Protein AF-C7BCB8-F1 (afdb_monomer)

pLDDT: mean 78.68, std 19.51, range [35.38, 96.81]

InterPro domains:
  IPR006462 Protein MS5 [PF04776] (2-73)

Organism: Arabidopsis thaliana (NCBI:txid3702)

Secondary structure (DSSP, 8-state):
--GGG-EEEEEEEEESSTT-SSGGGGGG-SEEEEEEEEE--SB-SSSS-B-TT--EEEEEEEEE-TTT--EEEEEEEE----------------------

Mean predicted aligned error: 11.79 Å

Sequence (100 aa):
SDLSKLQVLKVAIETKEEDVQPPNRRLKSKSLHVYITFKGLAKAPIGDEIGEHVERKAIVRRVIDERSGHLTLLGGFSNAKNDLNQSSDDEQPFGKRRRI

Structure (mmCIF, N/CA/C/O backbone):
data_AF-C7BCB8-F1
#
_entry.id   AF-C7BCB8-F1
#
loop_
_atom_site.group_PDB
_atom_site.id
_atom_site.type_symbol
_atom_site.label_atom_id
_atom_site.label_alt_id
_atom_site.label_comp_id
_atom_site.label_asym_id
_atom_site.label_entity_id
_atom_site.label_seq_id
_atom_site.pdbx_PDB_ins_code
_atom_site.Cartn_x
_atom_site.Cartn_y
_atom_site.Cartn_z
_atom_site.occupancy
_atom_site.B_iso_or_equiv
_atom_site.auth_seq_id
_atom_site.auth_comp_id
_atom_site.auth_asym_id
_atom_site.auth_atom_id
_atom_site.pdbx_PDB_model_num
ATOM 1 N N . SER A 1 1 ? 8.905 -12.519 -7.089 1.00 64.81 1 SER A N 1
ATOM 2 C CA . SER A 1 1 ? 9.205 -11.091 -7.315 1.00 64.81 1 SER A CA 1
ATOM 3 C C . SER A 1 1 ? 10.344 -10.704 -6.396 1.00 64.81 1 SER A C 1
ATOM 5 O O . SER A 1 1 ? 10.318 -11.084 -5.234 1.00 64.81 1 SER A O 1
ATOM 7 N N . ASP A 1 2 ? 11.361 -10.021 -6.915 1.00 80.50 2 ASP A N 1
ATOM 8 C CA . ASP A 1 2 ? 12.482 -9.541 -6.105 1.00 80.50 2 ASP A CA 1
ATOM 9 C C . ASP A 1 2 ? 12.061 -8.266 -5.362 1.00 80.50 2 ASP A C 1
ATOM 11 O O . ASP A 1 2 ? 11.998 -7.184 -5.945 1.00 80.50 2 ASP A O 1
ATOM 15 N N . LEU A 1 3 ? 11.693 -8.414 -4.087 1.00 86.50 3 LEU A N 1
ATOM 16 C CA . LEU A 1 3 ? 11.249 -7.292 -3.259 1.00 86.50 3 LEU A CA 1
ATOM 17 C C . LEU A 1 3 ? 12.399 -6.342 -2.902 1.00 86.50 3 LEU A C 1
ATOM 19 O O . LEU A 1 3 ? 12.121 -5.200 -2.555 1.00 86.50 3 LEU A O 1
ATOM 23 N N . SER A 1 4 ? 13.665 -6.770 -3.017 1.00 90.50 4 SER A N 1
ATOM 24 C CA . SER A 1 4 ? 14.825 -5.919 -2.701 1.00 90.50 4 SER A CA 1
ATOM 25 C C . SER A 1 4 ? 14.949 -4.718 -3.642 1.00 90.50 4 SER A C 1
ATOM 27 O O . SER A 1 4 ? 15.522 -3.693 -3.282 1.00 90.50 4 SER A O 1
ATOM 29 N N . LYS A 1 5 ? 14.350 -4.826 -4.832 1.00 89.19 5 LYS A N 1
ATOM 30 C CA . LYS A 1 5 ? 14.293 -3.761 -5.831 1.00 89.19 5 LYS A CA 1
ATOM 31 C C . LYS A 1 5 ? 13.182 -2.751 -5.574 1.00 89.19 5 LYS A C 1
ATOM 33 O O . LYS A 1 5 ? 13.229 -1.657 -6.132 1.00 89.19 5 LYS A O 1
ATOM 38 N N . LEU A 1 6 ? 12.171 -3.100 -4.771 1.00 93.38 6 LEU A N 1
ATOM 39 C CA . LEU A 1 6 ? 11.064 -2.195 -4.484 1.00 93.38 6 LEU A CA 1
ATOM 40 C C . LEU A 1 6 ? 11.547 -1.018 -3.647 1.00 93.38 6 LEU A C 1
ATOM 42 O O . LEU A 1 6 ? 12.049 -1.183 -2.538 1.00 93.38 6 LEU A O 1
ATOM 46 N N . GLN A 1 7 ? 11.305 0.185 -4.153 1.00 95.62 7 GLN A N 1
ATOM 47 C CA . GLN A 1 7 ? 11.601 1.414 -3.438 1.00 95.62 7 GLN A CA 1
ATOM 48 C C . GLN A 1 7 ? 10.307 2.174 -3.176 1.00 95.62 7 GLN A C 1
ATOM 50 O O . GLN A 1 7 ? 9.658 2.641 -4.112 1.00 95.62 7 GLN A O 1
ATOM 55 N N . VAL A 1 8 ? 9.947 2.318 -1.900 1.00 96.62 8 VAL A N 1
ATOM 56 C CA . VAL A 1 8 ? 8.859 3.205 -1.472 1.00 96.62 8 VAL A CA 1
ATOM 57 C C . VAL A 1 8 ? 9.364 4.643 -1.534 1.00 96.62 8 VAL A C 1
ATOM 59 O O . VAL A 1 8 ? 10.366 4.980 -0.910 1.00 96.62 8 VAL A O 1
ATOM 62 N N . LEU A 1 9 ? 8.677 5.482 -2.305 1.00 96.19 9 LEU A N 1
ATOM 63 C CA . LEU A 1 9 ? 9.049 6.879 -2.537 1.00 96.19 9 LEU A CA 1
ATOM 64 C C . LEU A 1 9 ? 8.247 7.824 -1.645 1.00 96.19 9 LEU A C 1
ATOM 66 O O . LEU A 1 9 ? 8.797 8.753 -1.060 1.00 96.19 9 LEU A O 1
ATOM 70 N N . LYS A 1 10 ? 6.937 7.582 -1.526 1.00 96.81 10 LYS A N 1
ATOM 71 C CA . LYS A 1 10 ? 6.035 8.404 -0.717 1.00 96.81 10 LYS A CA 1
ATOM 72 C C . LYS A 1 10 ? 4.930 7.554 -0.116 1.00 96.81 10 LYS A C 1
ATOM 74 O O . LYS A 1 10 ? 4.389 6.676 -0.784 1.00 96.81 10 LYS A O 1
ATOM 79 N N . VAL A 1 11 ? 4.572 7.868 1.124 1.00 94.69 11 VAL A N 1
ATOM 80 C CA . VAL A 1 11 ? 3.420 7.286 1.812 1.00 94.69 11 VAL A CA 1
ATOM 81 C C . VAL A 1 11 ? 2.560 8.411 2.369 1.00 94.69 11 VAL A C 1
ATOM 83 O O . VAL A 1 11 ? 3.075 9.330 3.003 1.00 94.69 11 VAL A O 1
ATOM 86 N N . ALA A 1 12 ? 1.253 8.328 2.143 1.00 92.81 12 ALA A N 1
ATOM 87 C CA . ALA A 1 12 ? 0.261 9.130 2.846 1.00 92.81 12 ALA A CA 1
ATOM 88 C C . ALA A 1 12 ? -0.738 8.203 3.541 1.00 92.81 12 ALA A C 1
ATOM 90 O O . ALA A 1 12 ? -1.090 7.149 3.009 1.00 92.81 12 ALA A O 1
ATOM 91 N N . ILE A 1 13 ? -1.170 8.590 4.740 1.00 91.81 13 ILE A N 1
ATOM 92 C CA . ILE A 1 13 ? -2.140 7.841 5.538 1.00 91.81 13 ILE A CA 1
ATOM 93 C C . ILE A 1 13 ? -3.307 8.760 5.845 1.00 91.81 13 ILE A C 1
ATOM 95 O O . ILE A 1 13 ? -3.120 9.853 6.382 1.00 91.81 13 ILE A O 1
ATOM 99 N N . GLU A 1 14 ? -4.497 8.276 5.532 1.00 90.44 14 GLU A N 1
ATOM 100 C CA . GLU A 1 14 ? -5.755 8.960 5.771 1.00 90.44 14 GLU A CA 1
ATOM 101 C C . GLU A 1 14 ? -6.610 8.125 6.726 1.00 90.44 14 GLU A C 1
ATOM 103 O O . GLU A 1 14 ? -6.784 6.914 6.554 1.00 90.44 14 GLU A O 1
ATOM 108 N N . THR A 1 15 ? -7.138 8.782 7.750 1.00 89.81 15 THR A N 1
ATOM 109 C CA . THR A 1 15 ? -8.044 8.215 8.750 1.00 89.81 15 THR A CA 1
ATOM 110 C C . THR A 1 15 ? -9.313 9.052 8.785 1.00 89.81 15 THR A C 1
ATOM 112 O O . THR A 1 15 ? -9.261 10.244 8.509 1.00 89.81 15 THR A O 1
ATOM 115 N N . LYS A 1 16 ? -10.450 8.451 9.163 1.00 79.94 16 LYS A N 1
ATOM 116 C CA . LYS A 1 16 ? -11.702 9.210 9.362 1.00 79.94 16 LYS A CA 1
ATOM 117 C C . LYS A 1 16 ? -11.622 10.196 10.528 1.00 79.94 16 LYS A C 1
ATOM 119 O O . LYS A 1 16 ? -12.356 11.171 10.561 1.00 79.94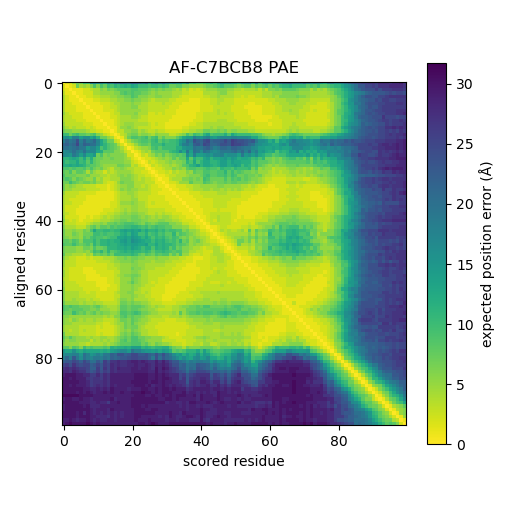 16 LYS A O 1
ATOM 124 N N . GLU A 1 17 ? -10.779 9.892 11.507 1.00 72.50 17 GLU A N 1
ATOM 125 C CA . GLU A 1 17 ? -10.491 10.792 12.615 1.00 72.50 17 GLU A CA 1
ATOM 126 C C . GLU A 1 17 ? -9.531 11.868 12.104 1.00 72.50 17 GLU A C 1
ATOM 128 O O . GLU A 1 17 ? -8.363 11.578 11.810 1.00 72.50 17 GLU A O 1
ATOM 133 N N . GLU A 1 18 ? -10.047 13.086 11.946 1.00 65.56 18 GLU A N 1
ATOM 134 C CA . GLU A 1 18 ? -9.231 14.255 11.641 1.00 65.56 18 GLU A CA 1
ATOM 135 C C . GLU A 1 18 ? -8.333 14.592 12.841 1.00 65.56 18 GLU A C 1
ATOM 137 O O . GLU A 1 18 ? -8.712 14.459 14.003 1.00 65.56 18 GLU A O 1
ATOM 142 N N . ASP A 1 19 ? -7.102 14.994 12.533 1.00 66.06 19 ASP A N 1
ATOM 143 C CA . ASP A 1 19 ? -6.159 15.618 13.463 1.00 66.06 19 ASP A CA 1
ATOM 144 C C . ASP A 1 19 ? -5.743 14.827 14.724 1.00 66.06 19 ASP A C 1
ATOM 146 O O . ASP A 1 19 ? -5.418 15.385 15.773 1.00 66.06 19 ASP A O 1
ATOM 150 N N . VAL A 1 20 ? -5.656 13.493 14.623 1.00 66.94 20 VAL A N 1
ATOM 151 C CA . VAL A 1 20 ? -5.104 12.676 15.718 1.00 66.94 20 VAL A CA 1
ATOM 152 C C . VAL A 1 20 ? -3.617 12.998 15.931 1.00 66.94 20 VAL A C 1
ATOM 154 O O . VAL A 1 20 ? -2.761 12.614 15.125 1.00 66.94 20 VAL A O 1
ATOM 157 N N . GLN A 1 21 ? -3.317 13.670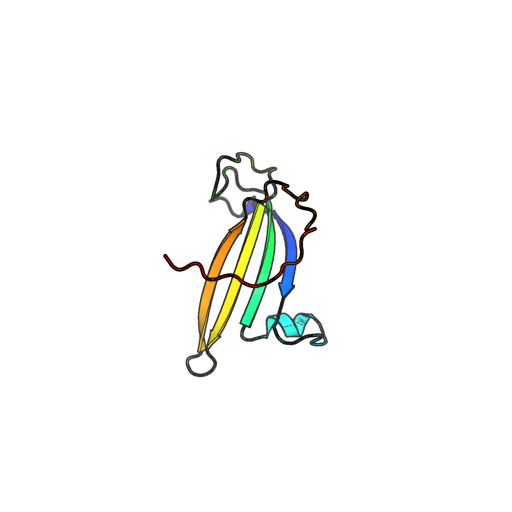 17.046 1.00 72.38 21 GLN A N 1
ATOM 158 C CA . GLN A 1 21 ? -1.966 13.919 17.548 1.00 72.38 21 GLN A CA 1
ATOM 159 C C . GLN A 1 21 ? -1.553 12.873 18.601 1.00 72.38 21 GLN A C 1
ATOM 161 O O . GLN A 1 21 ? -2.351 12.514 19.477 1.00 72.38 21 GLN A O 1
ATOM 166 N N . PRO A 1 22 ? -0.290 12.409 18.596 1.00 76.94 22 PRO A N 1
ATOM 167 C CA . PRO A 1 22 ? 0.715 12.570 17.540 1.00 76.94 22 PRO A CA 1
ATOM 168 C C . PRO A 1 22 ? 0.380 11.773 16.259 1.00 76.94 22 PRO A C 1
ATOM 170 O O . PRO A 1 22 ? -0.344 10.777 16.340 1.00 76.94 22 PRO A O 1
ATOM 173 N N . PRO A 1 23 ? 0.941 12.129 15.083 1.00 75.62 23 PRO A N 1
ATOM 174 C CA . PRO A 1 23 ? 0.587 11.520 13.792 1.00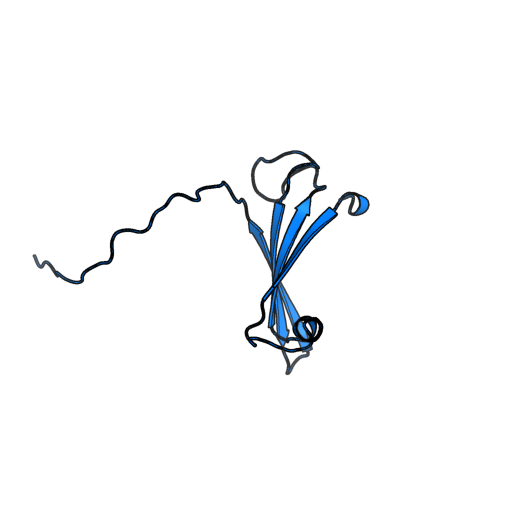 75.62 23 PRO A CA 1
ATOM 175 C C . PRO A 1 23 ? 0.751 9.994 13.736 1.00 75.62 23 PRO A C 1
ATOM 177 O O . PRO A 1 23 ? 0.019 9.310 13.025 1.00 75.62 23 PRO A O 1
ATOM 180 N N . ASN A 1 24 ? 1.673 9.427 14.520 1.00 79.56 24 ASN A N 1
ATOM 181 C CA . ASN A 1 24 ? 1.867 7.978 14.631 1.00 79.56 24 ASN A CA 1
ATOM 182 C C . ASN A 1 24 ? 0.669 7.248 15.271 1.00 79.56 24 ASN A C 1
ATOM 184 O O . ASN A 1 24 ? 0.508 6.046 15.058 1.00 79.56 24 ASN A O 1
ATOM 188 N N . ARG A 1 25 ? -0.211 7.941 16.007 1.00 80.44 25 ARG A N 1
ATOM 189 C CA . ARG A 1 25 ? -1.469 7.360 16.496 1.00 80.44 25 ARG A CA 1
ATOM 190 C C . ARG A 1 25 ? -2.430 7.027 15.358 1.00 80.44 25 ARG A C 1
ATOM 192 O O . ARG A 1 25 ? -3.194 6.080 15.510 1.00 80.44 25 ARG A O 1
ATOM 199 N N . ARG A 1 26 ? -2.328 7.688 14.196 1.00 81.12 26 ARG A N 1
ATOM 200 C CA . ARG A 1 26 ? -3.141 7.367 13.006 1.00 81.12 26 ARG A CA 1
ATOM 201 C C . ARG A 1 26 ? -2.949 5.916 12.549 1.00 81.12 26 ARG A C 1
ATOM 203 O O . ARG A 1 26 ? -3.905 5.275 12.129 1.00 81.12 26 ARG A O 1
ATOM 210 N N . LEU A 1 27 ? -1.752 5.345 12.737 1.00 83.00 27 LEU A N 1
ATOM 211 C CA . LEU A 1 27 ? -1.472 3.928 12.446 1.00 83.00 27 LEU A CA 1
ATOM 212 C C . LEU A 1 27 ? -2.253 2.958 13.348 1.00 83.00 27 LEU A C 1
ATOM 214 O O . LEU A 1 27 ? -2.515 1.815 12.964 1.00 83.00 27 LEU A O 1
ATOM 218 N N . LYS A 1 28 ? -2.638 3.404 14.547 1.00 83.81 28 LYS A N 1
ATOM 219 C CA . LYS A 1 28 ? -3.456 2.624 15.482 1.00 83.81 28 LYS A CA 1
ATOM 220 C C . LYS A 1 28 ? -4.950 2.707 15.164 1.00 83.81 28 LYS A C 1
ATOM 222 O O . LYS A 1 28 ? -5.718 1.972 15.776 1.00 83.81 28 LYS A O 1
ATOM 227 N N . SER A 1 29 ? -5.360 3.554 14.215 1.00 86.56 29 SER A N 1
ATOM 228 C CA . SER A 1 29 ? -6.760 3.638 13.807 1.00 86.56 29 SER A CA 1
ATOM 229 C C . SER A 1 29 ? -7.233 2.316 13.204 1.00 86.56 29 SER A C 1
ATOM 231 O O . SER A 1 29 ? -6.499 1.626 12.487 1.00 86.56 29 SER A O 1
ATOM 233 N N . LYS A 1 30 ? -8.483 1.969 13.510 1.00 88.31 30 LYS A N 1
ATOM 234 C CA . LYS A 1 30 ? -9.123 0.709 13.115 1.00 88.31 30 LYS A CA 1
ATOM 235 C C . LYS A 1 30 ? -9.365 0.644 11.614 1.00 88.31 30 LYS A C 1
ATOM 237 O O . LYS A 1 30 ? -9.244 -0.423 11.023 1.00 88.31 30 LYS A O 1
ATOM 242 N N . SER A 1 31 ? -9.674 1.783 10.997 1.00 90.94 31 SER A N 1
ATOM 243 C CA . SER A 1 31 ? -9.868 1.907 9.556 1.00 90.94 31 SER A CA 1
ATOM 244 C C . SER A 1 31 ? -9.005 3.037 9.022 1.00 90.94 31 SER A C 1
ATOM 246 O O . SER A 1 31 ? -9.130 4.174 9.468 1.00 90.94 31 SER A O 1
ATOM 248 N N . LEU A 1 32 ? -8.178 2.737 8.026 1.00 93.44 32 LEU A N 1
ATOM 249 C CA . LEU A 1 32 ? -7.325 3.732 7.380 1.00 93.44 32 LEU A CA 1
ATOM 250 C C . LEU A 1 32 ? -7.116 3.417 5.898 1.00 93.44 32 LEU A C 1
ATOM 252 O O . LEU A 1 32 ? -7.222 2.259 5.482 1.00 93.44 32 LEU A O 1
ATOM 256 N N . HIS A 1 33 ? -6.806 4.450 5.121 1.00 94.25 33 HIS A N 1
ATOM 257 C CA . HIS A 1 33 ? -6.308 4.336 3.755 1.00 94.25 33 HIS A CA 1
ATOM 258 C C . HIS A 1 33 ? -4.818 4.659 3.734 1.00 94.25 33 HIS A C 1
ATOM 260 O O . HIS A 1 33 ? -4.364 5.606 4.375 1.00 94.25 33 HIS A O 1
ATOM 266 N N . VAL A 1 34 ? -4.061 3.860 2.993 1.00 94.75 34 VAL A N 1
ATOM 267 C CA . VAL A 1 34 ? -2.641 4.067 2.730 1.00 94.75 34 VAL A CA 1
ATOM 268 C C . VAL A 1 34 ? -2.475 4.292 1.239 1.00 94.75 34 VAL A C 1
ATOM 270 O O . VAL A 1 34 ? -2.838 3.435 0.436 1.00 94.75 34 VAL A O 1
ATOM 273 N N . TYR A 1 35 ? -1.896 5.427 0.880 1.00 95.38 35 TYR A N 1
ATOM 274 C CA . TYR A 1 35 ? -1.508 5.762 -0.482 1.00 95.38 35 TYR A CA 1
A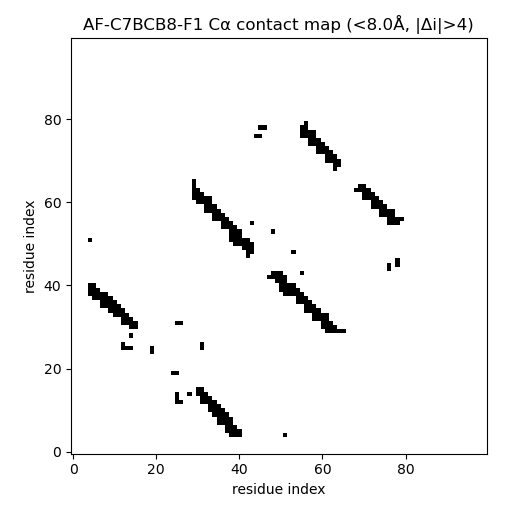TOM 275 C C . TYR A 1 35 ? 0.003 5.613 -0.584 1.00 95.38 35 TYR A C 1
ATOM 277 O O . TYR A 1 35 ? 0.737 6.226 0.191 1.00 95.38 35 TYR A O 1
ATOM 285 N N . ILE A 1 36 ? 0.468 4.788 -1.514 1.00 95.81 36 ILE A N 1
ATOM 286 C CA . ILE A 1 36 ? 1.876 4.418 -1.652 1.00 95.81 36 ILE A CA 1
ATOM 287 C C . ILE A 1 36 ? 2.316 4.744 -3.071 1.00 95.81 36 ILE A C 1
ATOM 289 O O . ILE A 1 36 ? 1.777 4.181 -4.021 1.00 95.81 36 ILE A O 1
ATOM 293 N N . THR A 1 37 ? 3.324 5.598 -3.214 1.00 95.88 37 THR A N 1
ATOM 294 C CA . THR A 1 37 ? 4.084 5.736 -4.460 1.00 95.88 37 THR A CA 1
ATOM 295 C C . THR A 1 37 ? 5.362 4.919 -4.336 1.00 95.88 37 THR A C 1
ATOM 297 O O . THR A 1 37 ? 6.091 5.060 -3.351 1.00 95.88 37 THR A O 1
ATOM 300 N N . PHE A 1 38 ? 5.650 4.071 -5.318 1.00 93.88 38 PHE A N 1
ATOM 301 C CA . PHE A 1 38 ? 6.814 3.190 -5.310 1.00 93.88 38 PHE A CA 1
ATOM 302 C C . PHE A 1 38 ? 7.350 2.943 -6.724 1.00 93.88 38 PHE A C 1
ATOM 304 O O . PHE A 1 38 ? 6.649 3.155 -7.706 1.00 93.88 38 PHE A O 1
ATOM 311 N N . LYS A 1 39 ? 8.583 2.452 -6.834 1.00 93.69 39 LYS A N 1
ATOM 312 C CA . LYS A 1 39 ? 9.174 1.952 -8.087 1.00 93.69 39 LYS A CA 1
ATOM 313 C C . LYS A 1 39 ? 9.901 0.627 -7.845 1.00 93.69 39 LYS A C 1
ATOM 315 O O . LYS A 1 39 ? 9.830 0.085 -6.742 1.00 93.69 39 LYS A O 1
ATOM 320 N N . GLY A 1 40 ? 10.572 0.092 -8.862 1.00 92.31 40 GLY A N 1
ATOM 321 C CA . GLY A 1 40 ? 11.373 -1.133 -8.756 1.00 92.31 40 GLY A CA 1
ATOM 322 C C . GLY A 1 40 ? 10.719 -2.393 -9.319 1.00 92.31 40 GLY A C 1
ATOM 323 O O . GLY A 1 40 ? 11.329 -3.458 -9.316 1.00 92.31 40 GLY A O 1
ATOM 324 N N . LEU A 1 41 ? 9.488 -2.296 -9.831 1.00 90.06 41 LEU A N 1
ATOM 325 C CA . LEU A 1 41 ? 8.861 -3.401 -10.554 1.00 90.06 41 LEU A CA 1
ATOM 326 C C . LEU A 1 41 ? 9.271 -3.381 -12.024 1.00 90.06 41 LEU A C 1
ATOM 328 O O . LEU A 1 41 ? 9.019 -2.407 -12.727 1.00 90.06 41 LEU A O 1
ATOM 332 N N . ALA A 1 42 ? 9.833 -4.491 -12.504 1.00 87.50 42 ALA A N 1
ATOM 333 C CA . ALA A 1 42 ? 10.201 -4.643 -13.911 1.00 87.50 42 ALA A CA 1
ATOM 334 C C . ALA A 1 42 ? 8.989 -4.559 -14.856 1.00 87.50 42 ALA A C 1
ATOM 336 O O . ALA A 1 42 ? 9.118 -4.079 -15.979 1.00 87.50 42 ALA A O 1
ATOM 337 N N . LYS A 1 43 ? 7.808 -4.996 -14.404 1.00 87.00 43 LYS A N 1
ATOM 338 C CA . LYS A 1 43 ? 6.539 -4.913 -15.138 1.00 87.00 43 LYS A CA 1
ATOM 339 C C . LYS A 1 43 ? 5.445 -4.399 -14.212 1.00 87.00 43 LYS A C 1
ATOM 341 O O . LYS A 1 43 ? 5.422 -4.772 -13.037 1.00 87.00 43 LYS A O 1
ATOM 346 N N . ALA A 1 44 ? 4.558 -3.553 -14.729 1.00 80.62 44 ALA A N 1
ATOM 347 C CA . ALA A 1 44 ? 3.419 -3.083 -13.960 1.00 80.62 44 ALA A CA 1
ATOM 348 C C . ALA A 1 44 ? 2.453 -4.241 -13.632 1.00 80.62 44 ALA A C 1
ATOM 350 O O . ALA A 1 44 ? 2.259 -5.129 -14.461 1.00 80.62 44 ALA A O 1
ATOM 351 N N . PRO A 1 45 ? 1.829 -4.244 -12.440 1.00 79.06 45 PRO A N 1
ATOM 352 C CA . PRO A 1 45 ? 0.748 -5.178 -12.124 1.00 79.06 45 PRO A CA 1
ATOM 353 C C . PRO A 1 45 ? -0.522 -4.941 -12.955 1.00 79.06 45 PRO A C 1
ATOM 355 O O . PRO A 1 45 ? -1.319 -5.859 -13.120 1.00 79.06 45 PRO A O 1
ATOM 358 N N . ILE A 1 46 ? -0.723 -3.712 -13.444 1.00 78.31 46 ILE A N 1
ATOM 359 C CA . ILE A 1 46 ? -1.847 -3.304 -14.292 1.00 78.31 46 ILE A CA 1
ATOM 360 C C . ILE A 1 46 ? -1.304 -2.376 -15.389 1.00 78.31 46 ILE A C 1
ATOM 362 O O . ILE A 1 46 ? -0.508 -1.486 -15.096 1.00 78.31 46 ILE A O 1
ATOM 366 N N . GLY A 1 47 ? -1.761 -2.562 -16.631 1.00 78.69 47 GLY A N 1
ATOM 367 C CA . GLY A 1 47 ? -1.344 -1.771 -17.795 1.00 78.69 47 GLY A CA 1
ATOM 368 C C . GLY A 1 47 ? -0.056 -2.271 -18.458 1.00 78.69 47 GLY A C 1
ATOM 369 O O . GLY A 1 47 ? 0.520 -3.276 -18.047 1.00 78.69 47 GLY A O 1
ATOM 370 N N . ASP A 1 48 ? 0.392 -1.541 -19.480 1.00 83.50 48 ASP A N 1
ATOM 371 C CA . ASP A 1 48 ? 1.501 -1.951 -20.358 1.00 83.50 48 ASP A CA 1
ATOM 372 C C . ASP A 1 48 ? 2.846 -1.290 -19.995 1.00 83.50 48 ASP A C 1
ATOM 374 O O . ASP A 1 48 ? 3.820 -1.372 -20.741 1.00 83.50 48 ASP A O 1
ATOM 378 N N . GLU A 1 49 ? 2.924 -0.615 -18.843 1.00 82.00 49 GLU A N 1
ATOM 379 C CA . GLU A 1 49 ? 4.137 0.075 -18.393 1.00 82.00 49 GLU A CA 1
ATOM 380 C C . GLU A 1 49 ? 5.234 -0.911 -17.953 1.00 82.00 49 GLU A C 1
ATOM 382 O O . GLU A 1 49 ? 5.075 -1.703 -17.011 1.00 82.00 49 GLU A O 1
ATOM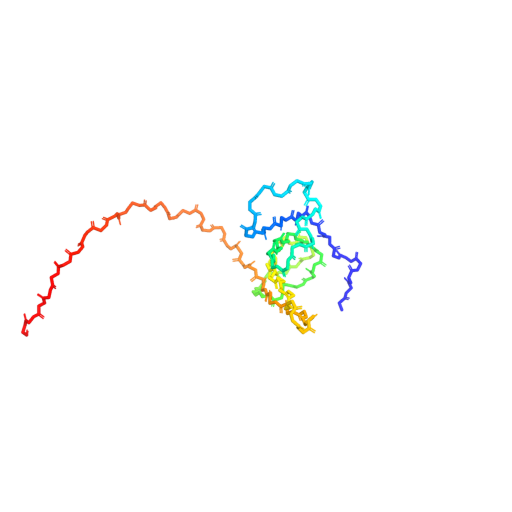 387 N N . ILE A 1 50 ? 6.405 -0.808 -18.583 1.00 85.06 50 ILE A N 1
ATOM 388 C CA . ILE A 1 50 ? 7.569 -1.666 -18.33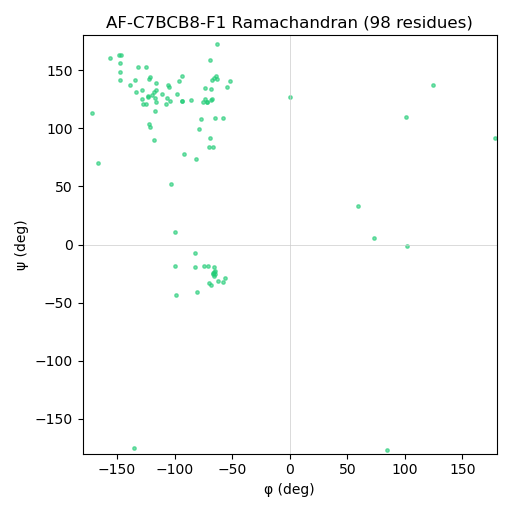7 1.00 85.06 50 ILE A CA 1
ATOM 389 C C . ILE A 1 50 ? 8.720 -0.819 -17.795 1.00 85.06 50 ILE A C 1
ATOM 391 O O . ILE A 1 50 ? 8.986 0.277 -18.278 1.00 85.06 50 ILE A O 1
ATOM 395 N N . GLY A 1 51 ? 9.434 -1.358 -16.810 1.00 87.62 51 GLY A N 1
ATOM 396 C CA . GLY A 1 51 ? 10.659 -0.766 -16.288 1.00 87.62 51 GLY A CA 1
ATOM 397 C C . GLY A 1 51 ? 10.619 -0.525 -14.785 1.00 87.62 51 GLY A C 1
ATOM 398 O O . GLY A 1 51 ? 9.643 -0.016 -14.228 1.00 87.62 51 GLY A O 1
ATOM 399 N N . GLU A 1 52 ? 11.737 -0.858 -14.139 1.00 90.62 52 GLU A N 1
ATOM 400 C CA . GLU A 1 52 ? 11.955 -0.666 -12.701 1.00 90.62 52 GLU A CA 1
ATOM 401 C C . GLU A 1 52 ? 11.997 0.820 -12.313 1.00 90.62 52 GLU A C 1
ATOM 403 O O . GLU A 1 52 ? 11.697 1.170 -11.175 1.00 90.62 52 GLU A O 1
ATOM 408 N N . HIS A 1 53 ? 12.315 1.707 -13.257 1.00 89.75 53 HIS A N 1
ATOM 409 C CA . HIS A 1 53 ? 12.348 3.153 -13.041 1.00 89.75 53 HIS A CA 1
ATOM 410 C C . HIS A 1 53 ? 10.952 3.788 -12.952 1.00 89.75 53 HIS A C 1
ATOM 412 O O . HIS A 1 53 ? 10.836 4.896 -12.436 1.00 89.75 53 HIS A O 1
ATOM 418 N N . VAL A 1 54 ? 9.909 3.107 -13.441 1.00 90.25 54 VAL A N 1
ATOM 419 C CA . VAL A 1 54 ? 8.549 3.651 -13.498 1.00 90.25 54 VAL A CA 1
ATOM 420 C C . VAL A 1 54 ? 7.948 3.729 -12.096 1.00 90.25 54 VAL A C 1
ATOM 422 O O . VAL A 1 54 ? 7.834 2.715 -11.393 1.00 90.25 54 VAL A O 1
ATOM 425 N N . GLU A 1 55 ? 7.543 4.937 -11.712 1.00 92.56 55 GLU A N 1
ATOM 426 C CA . GLU A 1 55 ? 6.791 5.183 -10.487 1.00 92.56 55 GLU A CA 1
ATOM 427 C C . GLU A 1 55 ? 5.349 4.712 -10.634 1.00 92.56 55 GLU A C 1
ATOM 429 O O . GLU A 1 55 ? 4.676 4.977 -11.624 1.00 92.56 55 GLU A O 1
ATOM 434 N N . ARG A 1 56 ? 4.862 4.019 -9.613 1.00 90.94 56 ARG A N 1
ATOM 435 C CA . ARG A 1 56 ? 3.537 3.412 -9.567 1.00 90.94 56 ARG A CA 1
ATOM 436 C C . ARG A 1 56 ? 2.864 3.769 -8.260 1.00 90.94 56 ARG A C 1
ATOM 438 O O . ARG A 1 56 ? 3.525 4.002 -7.246 1.00 90.94 56 ARG A O 1
ATOM 445 N N . LYS A 1 57 ? 1.534 3.800 -8.285 1.00 92.75 57 LYS A N 1
ATOM 446 C CA . LYS A 1 57 ? 0.710 4.141 -7.126 1.00 92.75 57 LYS A CA 1
ATOM 447 C C . LYS A 1 57 ? -0.142 2.948 -6.718 1.00 92.75 57 LYS A C 1
ATOM 449 O O . LYS A 1 57 ? -0.791 2.327 -7.558 1.00 92.75 57 LYS A O 1
ATOM 454 N N . ALA A 1 58 ? -0.155 2.651 -5.427 1.00 93.94 58 ALA A N 1
ATOM 455 C CA . ALA A 1 58 ? -1.056 1.688 -4.812 1.00 93.94 58 ALA A CA 1
ATOM 456 C C . ALA A 1 58 ? -1.881 2.373 -3.725 1.00 93.94 58 ALA A C 1
ATOM 458 O O . ALA A 1 58 ? -1.386 3.242 -3.006 1.00 93.94 58 ALA A O 1
ATOM 459 N N . ILE A 1 59 ? -3.136 1.956 -3.605 1.00 94.69 59 ILE A N 1
ATOM 460 C CA . ILE A 1 59 ? -4.034 2.378 -2.535 1.00 94.69 59 ILE A CA 1
ATOM 461 C C . ILE A 1 59 ? -4.444 1.126 -1.779 1.00 94.69 59 ILE A C 1
ATOM 463 O O . ILE A 1 59 ? -4.876 0.148 -2.388 1.00 94.69 59 ILE A O 1
ATOM 467 N N . VAL A 1 60 ? -4.295 1.151 -0.458 1.00 95.62 60 VAL A N 1
ATOM 468 C CA . VAL A 1 60 ? -4.657 0.043 0.426 1.00 95.62 60 VAL A CA 1
ATOM 469 C C . VAL A 1 60 ? -5.574 0.560 1.521 1.00 95.62 60 VAL A C 1
ATOM 471 O O . VAL A 1 60 ? -5.199 1.425 2.307 1.00 95.62 60 VAL A O 1
ATOM 474 N N . ARG A 1 61 ? -6.773 -0.005 1.608 1.00 95.38 61 ARG A N 1
ATOM 475 C CA . ARG A 1 61 ? -7.689 0.165 2.727 1.00 95.38 61 ARG A CA 1
ATOM 476 C C . ARG A 1 61 ? -7.479 -0.961 3.729 1.00 95.38 61 ARG A C 1
ATOM 478 O O . ARG A 1 61 ? -7.627 -2.137 3.396 1.00 95.38 61 ARG A O 1
ATOM 485 N N . ARG A 1 62 ? -7.189 -0.585 4.969 1.00 94.81 62 ARG A N 1
ATOM 486 C CA . ARG A 1 62 ? -7.127 -1.482 6.124 1.00 94.81 62 ARG A CA 1
ATOM 487 C C . ARG A 1 62 ? -8.365 -1.289 6.981 1.00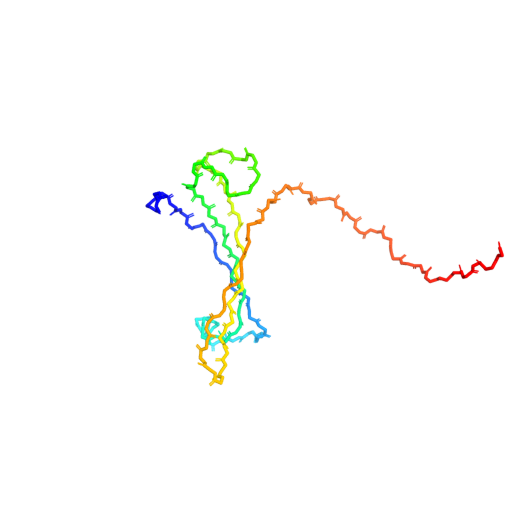 94.81 62 ARG A C 1
ATOM 489 O O . ARG A 1 62 ? -8.705 -0.150 7.292 1.00 94.81 62 ARG A O 1
ATOM 496 N N . VAL A 1 63 ? -8.967 -2.390 7.423 1.00 93.69 63 VAL A N 1
ATOM 497 C CA . VAL A 1 63 ? -9.997 -2.406 8.469 1.00 93.69 63 VAL A CA 1
ATOM 498 C C . VAL A 1 63 ? -9.696 -3.504 9.476 1.00 93.69 63 VAL A C 1
ATOM 500 O O . VAL A 1 63 ? -9.451 -4.640 9.081 1.00 93.69 63 VAL A O 1
ATOM 503 N N . ILE A 1 64 ? -9.742 -3.172 10.761 1.00 94.31 64 ILE A N 1
ATOM 504 C CA . ILE A 1 64 ? -9.788 -4.132 11.862 1.00 94.31 64 ILE A CA 1
ATOM 505 C C . ILE A 1 64 ? -11.189 -4.099 12.455 1.00 94.31 64 ILE A C 1
ATOM 507 O O . ILE A 1 64 ? -11.639 -3.050 12.918 1.00 94.31 64 ILE A O 1
ATOM 511 N N . ASP A 1 65 ? -11.863 -5.244 12.439 1.00 92.56 65 ASP A N 1
ATOM 512 C CA . ASP A 1 65 ? -13.129 -5.428 13.139 1.00 92.56 65 ASP A CA 1
ATOM 513 C C . ASP A 1 65 ? -12.879 -5.530 14.650 1.00 92.56 65 ASP A C 1
ATOM 515 O O . ASP A 1 65 ? -12.085 -6.348 15.106 1.00 92.56 65 ASP A O 1
ATOM 519 N N . GLU A 1 66 ? -13.542 -4.690 15.440 1.00 88.44 66 GLU A N 1
ATOM 520 C CA . GLU A 1 66 ? -13.285 -4.598 16.885 1.00 88.44 66 GLU A CA 1
ATOM 521 C C . GLU A 1 66 ? -13.752 -5.8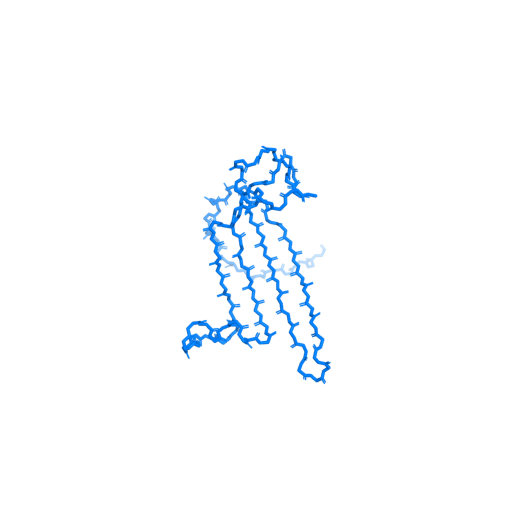19 17.663 1.00 88.44 66 GLU A C 1
ATOM 523 O O . GLU A 1 66 ? -13.164 -6.168 18.684 1.00 88.44 66 GLU A O 1
ATOM 528 N N . ARG A 1 67 ? -14.838 -6.443 17.205 1.00 93.56 67 ARG A N 1
ATOM 529 C CA . ARG A 1 67 ? -15.498 -7.517 17.940 1.00 93.56 67 ARG A CA 1
ATOM 530 C C . ARG A 1 67 ? -14.780 -8.844 17.740 1.00 93.56 67 ARG A C 1
ATOM 532 O O . ARG A 1 67 ? -14.655 -9.623 18.677 1.00 93.56 67 ARG A O 1
ATOM 539 N N . SER A 1 68 ? -14.349 -9.102 16.514 1.00 95.12 68 SER A N 1
ATOM 540 C CA . SER A 1 68 ? -13.695 -10.344 16.103 1.00 95.12 68 SER A CA 1
ATOM 541 C C . SER A 1 68 ? -12.171 -10.232 16.029 1.00 95.12 68 SER A C 1
ATOM 543 O O . SER A 1 68 ? -11.486 -11.250 16.020 1.00 95.12 68 SER A O 1
ATOM 545 N N . GLY A 1 69 ? -11.625 -9.014 15.955 1.00 93.06 69 GLY A N 1
ATOM 546 C CA . GLY A 1 69 ? -10.201 -8.773 15.719 1.00 93.06 69 GLY A CA 1
ATOM 547 C C . GLY A 1 69 ? -9.753 -9.049 14.279 1.00 93.06 69 GLY A C 1
ATOM 548 O O . GLY A 1 69 ? -8.556 -8.982 13.993 1.00 93.06 69 GLY A O 1
ATOM 549 N N . HIS A 1 70 ? -10.672 -9.366 13.359 1.00 95.75 70 HIS A N 1
ATOM 550 C CA . HIS A 1 70 ? -10.317 -9.708 11.984 1.00 95.75 70 HIS A CA 1
ATOM 551 C C . HIS A 1 70 ? -9.768 -8.508 11.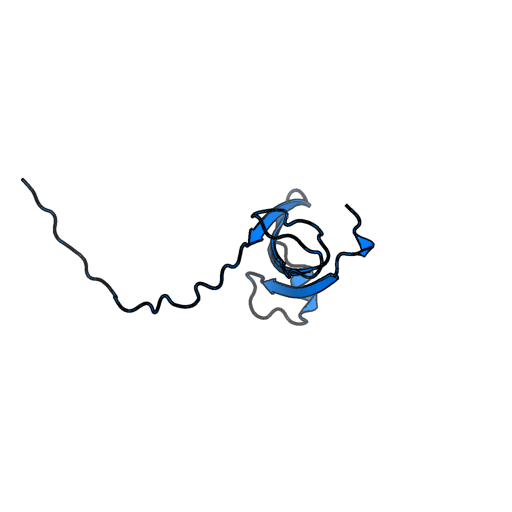208 1.00 95.75 70 HIS A C 1
ATOM 553 O O . HIS A 1 70 ? -10.350 -7.422 11.194 1.00 95.75 70 HIS A O 1
ATOM 559 N N . LEU A 1 71 ? -8.657 -8.739 10.506 1.00 94.81 71 LEU A N 1
ATOM 560 C CA . LEU A 1 71 ? -8.030 -7.783 9.601 1.00 94.81 71 LEU A CA 1
ATOM 561 C C . LEU A 1 71 ? -8.525 -8.012 8.169 1.00 94.81 71 LEU A C 1
ATOM 563 O O . LEU A 1 71 ? -8.331 -9.084 7.605 1.00 94.81 71 LEU A O 1
ATOM 567 N N . THR A 1 72 ? -9.089 -6.973 7.559 1.00 96.06 72 THR A N 1
ATOM 568 C CA . THR A 1 72 ? -9.419 -6.931 6.131 1.00 96.06 72 THR A CA 1
ATOM 569 C C . THR A 1 72 ? -8.512 -5.934 5.420 1.00 96.06 72 THR A C 1
ATOM 571 O O . THR A 1 72 ? -8.387 -4.780 5.844 1.00 96.06 72 THR A O 1
ATOM 574 N N . LEU A 1 73 ? -7.901 -6.376 4.319 1.00 96.56 73 LEU A N 1
ATOM 575 C CA . LEU A 1 73 ? -7.133 -5.538 3.404 1.00 96.56 73 LEU A CA 1
ATOM 576 C C . LEU A 1 73 ? -7.811 -5.549 2.035 1.00 96.56 73 LEU A C 1
ATOM 578 O O . LEU A 1 73 ? -8.034 -6.612 1.462 1.00 96.56 73 LEU A O 1
ATOM 582 N N . LEU A 1 74 ? -8.115 -4.367 1.510 1.00 95.88 74 LEU A N 1
ATOM 583 C CA . LEU A 1 74 ? -8.578 -4.180 0.138 1.00 95.88 74 LEU A CA 1
ATOM 584 C C . LEU A 1 74 ? -7.626 -3.208 -0.541 1.00 95.88 74 LEU A C 1
ATOM 586 O O . LEU A 1 74 ? -7.392 -2.125 -0.013 1.00 95.88 74 LEU A O 1
ATOM 590 N N . GLY A 1 75 ? -7.073 -3.569 -1.692 1.00 94.00 75 GLY A N 1
ATOM 591 C CA . GLY A 1 75 ? -6.132 -2.700 -2.383 1.00 94.00 75 GLY A CA 1
ATOM 592 C C . GLY A 1 75 ? -6.216 -2.804 -3.893 1.00 94.00 75 GLY A C 1
ATOM 593 O O . GLY A 1 75 ? -6.766 -3.759 -4.435 1.00 94.00 75 GLY A O 1
ATOM 594 N N . GLY A 1 76 ? -5.654 -1.799 -4.555 1.00 91.69 76 GLY A N 1
ATOM 595 C CA . GLY A 1 76 ? -5.564 -1.723 -6.005 1.00 91.69 76 GLY A CA 1
ATOM 596 C C . GLY A 1 76 ? -4.416 -0.823 -6.446 1.00 91.69 76 GLY A C 1
ATOM 597 O O . GLY A 1 76 ? -3.923 0.008 -5.677 1.00 91.69 76 GLY A O 1
ATOM 598 N N . PHE A 1 77 ? -3.990 -1.001 -7.694 1.00 89.69 77 PHE A N 1
ATOM 599 C CA . PHE A 1 77 ? -3.033 -0.112 -8.345 1.00 89.69 77 PHE A CA 1
ATOM 600 C C . PHE A 1 77 ? -3.782 0.959 -9.134 1.00 89.69 77 PHE A C 1
ATOM 602 O O . PHE A 1 77 ? -4.852 0.700 -9.684 1.00 89.69 77 PHE A O 1
ATOM 609 N N . SER A 1 78 ? -3.223 2.165 -9.176 1.00 80.12 78 SER A N 1
ATOM 610 C CA . SER A 1 78 ? -3.744 3.260 -9.988 1.00 80.12 78 SER A CA 1
ATOM 611 C C . SER A 1 78 ? -2.832 3.481 -11.187 1.00 80.12 78 SER A C 1
ATOM 613 O O . SER A 1 78 ? -1.630 3.700 -11.025 1.00 80.12 78 SER A O 1
ATOM 615 N N . ASN A 1 79 ? -3.427 3.467 -12.377 1.00 66.56 79 ASN A N 1
ATOM 616 C CA . ASN A 1 79 ? -2.765 3.823 -13.625 1.00 66.56 79 ASN A CA 1
ATOM 617 C C . ASN A 1 79 ? -3.005 5.315 -13.847 1.00 66.56 79 ASN A C 1
ATOM 619 O O . ASN A 1 79 ? -3.919 5.698 -14.578 1.00 66.56 79 ASN A O 1
ATOM 623 N N . ALA A 1 80 ? -2.268 6.167 -13.140 1.00 56.53 80 ALA A N 1
ATOM 624 C CA . ALA A 1 80 ? -2.389 7.606 -13.329 1.00 56.53 80 ALA A CA 1
ATOM 625 C C . ALA A 1 80 ? -1.798 7.992 -14.696 1.00 56.53 80 ALA A C 1
ATOM 627 O O . ALA A 1 80 ? -0.645 8.401 -14.784 1.00 56.53 80 ALA A O 1
ATOM 628 N N . LYS A 1 81 ? -2.594 7.877 -15.765 1.00 57.31 81 LYS A N 1
ATOM 629 C CA . LYS A 1 81 ? -2.403 8.719 -16.947 1.00 57.31 81 LYS A CA 1
ATOM 630 C C . LYS A 1 81 ? -2.751 10.137 -16.498 1.00 57.31 81 LYS A C 1
ATOM 632 O O . LYS A 1 81 ? -3.796 10.342 -15.885 1.00 57.31 81 LYS A O 1
ATOM 637 N N . ASN A 1 82 ? -1.841 11.085 -16.686 1.00 50.78 82 ASN A N 1
ATOM 638 C CA . ASN A 1 82 ? -2.064 12.478 -16.312 1.00 50.78 82 ASN A CA 1
ATOM 639 C C . ASN A 1 82 ? -3.169 13.093 -17.189 1.00 50.78 82 ASN A C 1
ATOM 641 O O . ASN A 1 82 ? -2.856 13.793 -18.141 1.00 50.78 82 ASN A O 1
ATOM 645 N N . ASP A 1 83 ? -4.435 12.890 -16.832 1.00 45.03 83 ASP A N 1
ATOM 646 C CA . ASP A 1 83 ? -5.564 13.667 -17.356 1.00 45.03 83 ASP A CA 1
ATOM 647 C C . ASP A 1 83 ? -6.008 14.688 -16.295 1.00 45.03 83 ASP A C 1
ATOM 649 O O . ASP A 1 83 ? -7.170 14.780 -15.907 1.00 45.03 83 ASP A O 1
ATOM 653 N N . LEU A 1 84 ? -5.055 15.474 -15.783 1.00 46.16 84 LEU A N 1
ATOM 654 C CA . LEU A 1 84 ? -5.366 16.720 -15.081 1.00 46.16 84 LEU A CA 1
ATOM 655 C C . LEU A 1 84 ? -5.593 17.806 -16.134 1.00 46.16 84 LEU A C 1
ATOM 657 O O . LEU A 1 84 ? -4.715 18.624 -16.371 1.00 46.16 84 LEU A O 1
ATOM 661 N N . ASN A 1 85 ? -6.743 17.731 -16.805 1.00 41.88 85 ASN A N 1
ATOM 662 C CA . ASN A 1 85 ? -7.438 18.838 -17.467 1.00 41.88 85 ASN A CA 1
ATOM 663 C C . ASN A 1 85 ? -8.864 18.377 -17.816 1.00 41.88 85 ASN A C 1
ATOM 665 O O . ASN A 1 85 ? -9.222 18.185 -18.974 1.00 41.88 85 ASN A O 1
ATOM 669 N N . GLN A 1 86 ? -9.696 18.197 -16.794 1.00 41.53 86 GLN A N 1
ATOM 670 C CA . GLN A 1 86 ? -11.115 18.513 -16.926 1.00 41.53 86 GLN A CA 1
ATOM 671 C C . GLN A 1 86 ? -11.394 19.614 -15.913 1.00 41.53 86 GLN A C 1
ATOM 673 O O . GLN A 1 86 ? -11.655 19.357 -14.741 1.00 41.53 86 GLN A O 1
ATOM 678 N N . SER A 1 87 ? -11.226 20.857 -16.368 1.00 39.22 87 SER A N 1
ATOM 679 C CA . SER A 1 87 ? -11.845 22.012 -15.735 1.00 39.22 87 SER A CA 1
ATOM 680 C C . SER A 1 87 ? -13.349 21.769 -15.740 1.00 39.22 87 SER A C 1
ATOM 682 O O . SER A 1 87 ? -13.991 21.735 -16.788 1.00 39.22 87 SER A O 1
ATOM 684 N N . SER A 1 88 ? -13.864 21.509 -14.551 1.00 43.22 88 SER A N 1
ATOM 685 C CA . SER A 1 88 ? -15.271 21.477 -14.215 1.00 43.22 88 SER A CA 1
ATOM 686 C C . SER A 1 88 ? -15.830 22.895 -14.274 1.00 43.22 88 SER A C 1
ATOM 688 O O . SER A 1 88 ? -15.790 23.594 -13.268 1.00 43.22 88 SER A O 1
ATOM 690 N N . ASP A 1 89 ? -16.350 23.286 -15.430 1.00 45.47 89 ASP A N 1
ATOM 691 C CA . ASP A 1 89 ? -17.400 24.295 -15.520 1.00 45.47 89 ASP A CA 1
ATOM 692 C C . ASP A 1 89 ? -18.575 23.625 -16.229 1.00 45.47 89 ASP A C 1
ATOM 694 O O . ASP A 1 89 ? -18.507 23.350 -17.422 1.00 45.47 89 ASP A O 1
ATOM 698 N N . ASP A 1 90 ? -19.565 23.215 -15.436 1.00 35.38 90 ASP A N 1
ATOM 699 C CA . ASP A 1 90 ? -20.993 23.384 -15.728 1.00 35.38 90 ASP A CA 1
ATOM 700 C C . ASP A 1 90 ? -21.805 22.744 -14.587 1.00 35.38 90 ASP A C 1
ATOM 702 O O . ASP A 1 90 ? -22.114 21.548 -14.562 1.00 35.38 90 ASP A O 1
ATOM 706 N N . GLU A 1 91 ? -22.130 23.578 -13.594 1.00 35.56 91 GLU A N 1
ATOM 707 C CA . GLU A 1 91 ? -23.221 23.332 -12.652 1.00 35.56 91 GLU A CA 1
ATOM 708 C C . GLU A 1 91 ? -24.581 23.313 -13.382 1.00 35.56 91 GLU A C 1
ATOM 710 O O . GLU A 1 91 ? -24.822 24.026 -14.354 1.00 35.56 91 GLU A O 1
ATOM 715 N N . GLN A 1 92 ? -25.469 22.453 -12.879 1.00 41.56 92 GLN A N 1
ATOM 716 C CA . GLN A 1 92 ? -26.754 22.016 -13.446 1.00 41.56 92 GLN A CA 1
ATOM 717 C C . GLN A 1 92 ? -27.813 23.138 -13.605 1.00 41.56 92 GLN A C 1
ATOM 719 O O . GLN A 1 92 ? -27.685 24.203 -13.004 1.00 41.56 92 GLN A O 1
ATOM 724 N N . PRO A 1 93 ? -28.973 22.871 -14.255 1.00 40.00 93 PRO A N 1
ATOM 725 C CA . PRO A 1 93 ? -30.103 22.486 -13.397 1.00 40.00 93 PRO A CA 1
ATOM 726 C C . PRO A 1 93 ? -31.127 21.487 -13.977 1.00 40.00 93 PRO A C 1
ATOM 728 O O . PRO A 1 93 ? -31.466 21.447 -15.157 1.00 40.00 93 PRO A O 1
ATOM 731 N N . PHE A 1 94 ? -31.667 20.716 -13.033 1.00 39.28 94 PHE A N 1
ATOM 732 C CA . PHE A 1 94 ? -33.013 20.153 -12.922 1.00 39.28 94 PHE A CA 1
ATOM 733 C C . PHE A 1 94 ? -34.046 20.433 -14.036 1.00 39.28 94 PHE A C 1
ATOM 735 O O . PHE A 1 94 ? -34.503 21.553 -14.241 1.00 39.28 94 PHE A O 1
ATOM 742 N N . GLY A 1 95 ? -34.615 19.332 -14.543 1.00 45.00 95 GLY A N 1
ATOM 743 C CA . GLY A 1 95 ? -36.045 19.241 -14.841 1.00 45.00 95 GLY A CA 1
ATOM 744 C C . GLY A 1 95 ? -36.458 19.410 -16.303 1.00 45.00 95 GLY A C 1
ATOM 745 O O . GLY A 1 95 ? -36.537 20.517 -16.821 1.00 45.00 95 GLY A O 1
ATOM 746 N N . LYS A 1 96 ? -36.906 18.304 -16.914 1.00 39.59 96 LYS A N 1
ATOM 747 C CA . LYS A 1 96 ? -38.208 18.218 -17.607 1.00 39.59 96 LYS A CA 1
ATOM 748 C C . LYS A 1 96 ? -38.503 16.772 -18.005 1.00 39.59 96 LYS A C 1
ATOM 750 O O . LYS A 1 96 ? -37.869 16.203 -18.886 1.00 39.59 96 LYS A O 1
ATOM 755 N N . ARG A 1 97 ? -39.533 16.203 -17.370 1.00 48.06 97 ARG A N 1
ATOM 756 C CA . ARG A 1 97 ? -40.288 15.064 -17.904 1.00 48.06 97 ARG A CA 1
ATOM 757 C C . ARG A 1 97 ? -40.793 15.428 -19.301 1.00 48.06 97 ARG A C 1
ATOM 759 O O . ARG A 1 97 ? -41.390 16.492 -19.464 1.00 48.06 97 ARG A O 1
ATOM 766 N N . ARG A 1 98 ? -40.663 14.519 -20.261 1.00 44.38 98 ARG A N 1
ATOM 767 C CA . ARG A 1 98 ? -41.536 14.490 -21.436 1.00 44.38 98 ARG A CA 1
ATOM 768 C C . ARG A 1 98 ? -42.217 13.121 -21.508 1.00 44.38 98 ARG A C 1
ATOM 770 O O . ARG A 1 98 ? -41.589 12.129 -21.843 1.00 44.38 98 ARG A O 1
ATOM 777 N N . ARG A 1 99 ? -43.505 13.113 -21.127 1.00 40.84 99 ARG A N 1
ATOM 778 C CA . ARG A 1 99 ? -44.571 12.503 -21.949 1.00 40.84 99 ARG A CA 1
ATOM 779 C C . ARG A 1 99 ? -44.413 13.123 -23.353 1.00 40.84 99 ARG A C 1
ATOM 781 O O . ARG A 1 99 ? -44.102 14.312 -23.412 1.00 40.84 99 ARG A O 1
ATOM 788 N N . ILE A 1 100 ? -44.561 12.450 -24.482 1.00 50.16 100 ILE A N 1
ATOM 789 C CA . ILE A 1 100 ? -45.465 11.387 -24.934 1.00 50.16 100 ILE A CA 1
ATOM 790 C C . ILE A 1 100 ? -44.672 10.591 -25.976 1.00 50.16 100 ILE A C 1
ATOM 792 O O . ILE A 1 100 ? -43.885 11.253 -26.694 1.00 50.16 100 ILE A O 1
#

Solvent-accessible surface area (backbone atoms only — not comparable to full-atom values): 6438 Å² total; per-residue (Å²): 131,72,65,88,50,50,41,83,75,46,78,49,76,49,52,86,67,75,84,54,79,59,69,74,55,55,76,72,46,51,49,36,40,39,41,38,34,28,28,30,45,60,55,47,96,68,73,88,56,70,36,36,84,50,76,43,37,38,42,37,39,42,36,48,41,86,88,80,64,49,78,47,79,51,70,52,75,53,83,80,70,89,73,91,77,75,82,87,80,78,83,84,82,87,87,79,91,74,87,131

Nearest PDB structures (foldseek):
  6m9y-assembly1_C  TM=5.942E-01  e=2.531E+00  Branchiostoma floridae
  5x7l-assembly1_A  TM=4.289E-01  e=3.771E+00  Streptomyces laurentii

Foldseek 3Di:
DPCVQKDWDDKDKDDPDPPDPPPVCSVVGQKIKIKTKIFRDQADPDDGDGDRPDIWIKIWIWHQDPPPRDIDIDMDTDPPPPPPDDPDPDDDDDDDDDDD

Radius of gyration: 19.9 Å; Cα contacts (8 Å, |Δi|>4): 151; chains: 1; bounding box: 60×35×43 Å